Protein AF-C1GXC7-F1 (afdb_monomer_lite)

Secondary structure (DSSP, 8-state):
-------PPPPPSS------TT--TTGGGS-HHHHHHHHHHHHHHHHHHHHHHHHHHHTT-S-HHHHHHHHHHHHHHHHHHHHHHHHHHHHHHHHHHHHHHHHHHHHHHHHHHHHHHHHHHHHHHHHHHHHHHHHHHHHHHHHHHHHHHHHHHHHHHHHHHHHHT-

Radius of gyration: 48.12 Å; chains: 1; bounding box: 116×38×122 Å

Foldseek 3Di:
DDDDPPDDDDDDPPPPDDPPLQDCPPLVVDDPVVNVVSVVSNVVVVVVVVVVVVVCVVVVNDDPVRCVVVVVVVVVVVVVVVVVVVVVVVVVVVVVVVVVVVVVVVVVVVVVVVVVVVVVVVVVVVVVVVVVVVVVVVVVVVVVVVVVVVVVVVVVVVVVVVVVVD

Structure (mmCIF, N/CA/C/O backbone):
data_AF-C1GXC7-F1
#
_entry.id   AF-C1GXC7-F1
#
loop_
_atom_site.group_PDB
_atom_site.id
_atom_site.type_symbol
_atom_site.label_atom_id
_atom_site.label_alt_id
_atom_site.label_comp_id
_atom_site.label_asym_id
_atom_site.label_entity_id
_atom_site.label_seq_id
_atom_site.pdbx_PDB_ins_code
_atom_site.Cartn_x
_atom_site.Cartn_y
_atom_site.Cartn_z
_atom_site.occupancy
_atom_site.B_iso_or_equiv
_atom_site.auth_seq_id
_atom_site.auth_comp_id
_atom_site.auth_asym_id
_atom_site.auth_atom_id
_atom_site.pdbx_PDB_model_num
ATOM 1 N N . MET A 1 1 ? -58.816 24.162 20.102 1.00 42.91 1 MET A N 1
ATOM 2 C CA . MET A 1 1 ? -57.635 23.791 19.293 1.00 42.91 1 MET A CA 1
ATOM 3 C C . MET A 1 1 ? -57.059 22.444 19.773 1.00 42.91 1 MET A C 1
ATOM 5 O O . MET A 1 1 ? -55.890 22.354 20.109 1.00 42.91 1 MET A O 1
ATOM 9 N N . ASP A 1 2 ? -57.916 21.434 19.937 1.00 41.72 2 ASP A N 1
ATOM 10 C CA . ASP A 1 2 ? -57.952 20.145 19.221 1.00 41.72 2 ASP A CA 1
ATOM 11 C C . ASP A 1 2 ? -56.582 19.707 18.639 1.00 41.72 2 ASP A C 1
ATOM 13 O O . ASP A 1 2 ? -56.159 20.194 17.594 1.00 41.72 2 ASP A O 1
ATOM 17 N N . GLU A 1 3 ? -55.730 19.067 19.444 1.00 43.47 3 GLU A N 1
ATOM 18 C CA . GLU A 1 3 ? -55.497 17.609 19.566 1.00 43.47 3 GLU A CA 1
ATOM 19 C C . GLU A 1 3 ? -54.825 16.897 18.365 1.00 43.47 3 GLU A C 1
ATOM 21 O O . GLU A 1 3 ? -55.434 16.538 17.364 1.00 43.47 3 GLU A O 1
ATOM 26 N N . SER A 1 4 ? -53.529 16.608 18.559 1.00 50.84 4 SER A N 1
ATOM 27 C CA . SER A 1 4 ? -52.797 15.414 18.096 1.00 50.84 4 SER A CA 1
ATOM 28 C C . SER A 1 4 ? -52.949 14.962 16.632 1.00 50.84 4 SER A C 1
ATOM 30 O O . SER A 1 4 ? -53.651 14.004 16.314 1.00 50.84 4 SER A O 1
ATOM 32 N N . GLY A 1 5 ? -52.137 15.549 15.751 1.00 45.59 5 GLY A N 1
ATOM 33 C CA . GLY A 1 5 ? -51.888 15.075 14.385 1.00 45.59 5 GLY A CA 1
ATOM 34 C C . GLY A 1 5 ? -50.942 13.868 14.300 1.00 45.59 5 GLY A C 1
ATOM 35 O O . GLY A 1 5 ? -49.898 13.956 13.654 1.00 45.59 5 GLY A O 1
ATOM 36 N N . ILE A 1 6 ? -51.287 12.731 14.920 1.00 53.97 6 ILE A N 1
ATOM 37 C CA . ILE A 1 6 ? -50.585 11.466 14.643 1.00 53.97 6 ILE A CA 1
ATOM 38 C C . ILE A 1 6 ? -51.062 10.951 13.282 1.00 53.97 6 ILE A C 1
ATOM 40 O O . ILE A 1 6 ? -52.101 10.303 13.156 1.00 53.97 6 ILE A O 1
ATOM 44 N N . HIS A 1 7 ? -50.282 11.257 12.249 1.00 51.59 7 HIS A N 1
ATOM 45 C CA . HIS A 1 7 ? -50.480 10.780 10.887 1.00 51.59 7 HIS A CA 1
ATOM 46 C C . HIS A 1 7 ? -50.251 9.259 10.833 1.00 51.59 7 HIS A C 1
ATOM 48 O O . HIS A 1 7 ? -49.127 8.790 10.656 1.00 51.59 7 HIS A O 1
ATOM 54 N N . ARG A 1 8 ? -51.313 8.457 10.988 1.00 47.38 8 ARG A N 1
ATOM 55 C CA . ARG A 1 8 ? -51.268 7.023 10.661 1.00 47.38 8 ARG A CA 1
ATOM 56 C C . ARG A 1 8 ? -51.246 6.861 9.135 1.00 47.38 8 ARG A C 1
ATOM 58 O O . ARG A 1 8 ? -52.168 7.348 8.483 1.00 47.38 8 ARG A O 1
ATOM 65 N N . PRO A 1 9 ? -50.229 6.210 8.542 1.00 58.81 9 PRO A N 1
ATOM 66 C CA . PRO A 1 9 ? -50.274 5.856 7.129 1.00 58.81 9 PRO A CA 1
ATOM 67 C C . PRO A 1 9 ? -51.401 4.834 6.875 1.00 58.81 9 PRO A C 1
ATOM 69 O O . PRO A 1 9 ? -51.707 4.028 7.761 1.00 58.81 9 PRO A O 1
ATOM 72 N N . PRO A 1 10 ? -52.048 4.873 5.696 1.00 52.66 10 PRO A N 1
ATOM 73 C CA . PRO A 1 10 ? -53.144 3.970 5.362 1.00 52.66 10 PRO A CA 1
ATOM 74 C C . PRO A 1 10 ? -52.672 2.504 5.326 1.00 52.66 10 PRO A C 1
ATOM 76 O O . PRO A 1 10 ? -51.528 2.238 4.947 1.00 52.66 10 PRO A O 1
ATOM 79 N N . PRO A 1 11 ? -53.529 1.538 5.707 1.00 49.28 11 PRO A N 1
ATOM 80 C CA . PRO A 1 11 ? -53.185 0.122 5.659 1.00 49.28 11 PRO A CA 1
ATOM 81 C C . PRO A 1 11 ? -52.942 -0.323 4.211 1.00 49.28 11 PRO A C 1
ATOM 83 O O . PRO A 1 11 ? -53.747 -0.051 3.321 1.00 49.28 11 PRO A O 1
ATOM 86 N N . ASN A 1 12 ? -51.821 -1.011 3.981 1.00 47.31 12 ASN A N 1
ATOM 87 C CA . ASN A 1 12 ? -51.493 -1.612 2.691 1.00 47.31 12 ASN A CA 1
ATOM 88 C C . ASN A 1 12 ? -52.512 -2.731 2.370 1.00 47.31 12 ASN A C 1
ATOM 90 O O . ASN A 1 12 ? -52.665 -3.641 3.188 1.00 47.31 12 ASN A O 1
ATOM 94 N N . PRO A 1 13 ? -53.189 -2.698 1.207 1.00 48.59 13 PRO A N 1
ATOM 95 C CA . PRO A 1 13 ? -54.151 -3.723 0.789 1.00 48.59 13 PRO A CA 1
ATOM 96 C C . PRO A 1 13 ? -53.524 -5.095 0.467 1.00 48.59 13 PRO A C 1
ATOM 98 O O . PRO A 1 13 ? -54.255 -6.062 0.262 1.00 48.59 13 PRO A O 1
ATOM 101 N N . ASN A 1 14 ? -52.193 -5.221 0.461 1.00 46.59 14 ASN A N 1
ATOM 102 C CA . ASN A 1 14 ? -51.515 -6.505 0.274 1.00 46.59 14 ASN A CA 1
ATOM 103 C C . ASN A 1 14 ? -51.452 -7.269 1.607 1.00 46.59 14 ASN A C 1
ATOM 105 O O . ASN A 1 14 ? -50.549 -7.073 2.420 1.00 46.59 14 ASN A O 1
ATOM 109 N N . GLY A 1 15 ? -52.460 -8.118 1.822 1.00 35.50 15 GLY A N 1
ATOM 110 C CA . GLY A 1 15 ? -52.776 -8.846 3.052 1.00 35.50 15 GLY A CA 1
ATOM 111 C C . GLY A 1 15 ? -51.763 -9.889 3.538 1.00 35.50 15 GLY A C 1
ATOM 112 O O . GLY A 1 15 ? -52.130 -11.047 3.701 1.00 35.50 15 GLY A O 1
ATOM 113 N N . ASN A 1 16 ? -50.544 -9.474 3.887 1.00 40.31 16 ASN A N 1
ATOM 114 C CA . ASN A 1 16 ? -49.692 -10.221 4.817 1.00 40.31 16 ASN A CA 1
ATOM 115 C C . ASN A 1 16 ? -49.803 -9.598 6.214 1.00 40.31 16 ASN A C 1
ATOM 117 O O . ASN A 1 16 ? -49.064 -8.690 6.598 1.00 40.31 16 ASN A O 1
ATOM 121 N N . GLY A 1 17 ? -50.817 -10.063 6.945 1.00 32.41 17 GLY A N 1
ATOM 122 C CA . GLY A 1 17 ? -51.115 -9.656 8.309 1.00 32.41 17 GLY A CA 1
ATOM 123 C C . GLY A 1 17 ? -50.041 -10.073 9.321 1.00 32.41 17 GLY A C 1
ATOM 124 O O . GLY A 1 17 ? -49.361 -11.079 9.170 1.00 32.41 17 GLY A O 1
ATOM 125 N N . MET A 1 18 ? -49.955 -9.294 10.401 1.00 39.81 18 MET A N 1
ATOM 126 C CA . MET A 1 18 ? -49.362 -9.673 11.692 1.00 39.81 18 MET A CA 1
ATOM 127 C C . MET A 1 18 ? -47.844 -9.908 11.794 1.00 39.81 18 MET A C 1
ATOM 129 O O . MET A 1 18 ? -47.405 -10.613 12.699 1.00 39.81 18 MET A O 1
ATOM 133 N N . TYR A 1 19 ? -47.001 -9.213 11.029 1.00 45.69 19 TYR A N 1
ATOM 134 C CA . TYR A 1 19 ? -45.610 -9.027 11.478 1.00 45.69 19 TYR A CA 1
ATOM 135 C C . TYR A 1 19 ? -45.541 -7.825 12.420 1.00 45.69 19 TYR A C 1
ATOM 137 O O . TYR A 1 19 ? -45.182 -6.720 12.016 1.00 45.69 19 TYR A O 1
ATOM 145 N N . GLY A 1 20 ? -45.950 -8.036 13.675 1.00 46.03 20 GLY A N 1
ATOM 146 C CA . GLY A 1 20 ? -45.735 -7.064 14.744 1.00 46.03 20 GLY A CA 1
ATOM 147 C C . GLY A 1 20 ? -44.261 -6.660 14.789 1.00 46.03 20 GLY A C 1
ATOM 148 O O . GLY A 1 20 ? -43.385 -7.499 14.571 1.00 46.03 20 GLY A O 1
ATOM 149 N N . ALA A 1 21 ? -43.996 -5.387 15.083 1.00 51.38 21 ALA A N 1
ATOM 150 C CA . ALA A 1 21 ? -42.671 -4.760 15.136 1.00 51.38 21 ALA A CA 1
ATOM 151 C C . ALA A 1 21 ? -41.639 -5.454 16.059 1.00 51.38 21 ALA A C 1
ATOM 153 O O . ALA A 1 21 ? -40.501 -5.019 16.135 1.00 51.38 21 ALA A O 1
ATOM 154 N N . LEU A 1 22 ? -42.012 -6.553 16.716 1.00 55.97 22 LEU A N 1
ATOM 155 C CA . LEU A 1 22 ? -41.215 -7.314 17.670 1.00 55.97 22 LEU A CA 1
ATOM 156 C C . LEU A 1 22 ? -40.600 -8.596 17.096 1.00 55.97 22 LEU A C 1
ATOM 158 O O . LEU A 1 22 ? -39.715 -9.173 17.725 1.00 55.97 22 LEU A O 1
ATOM 162 N N . SER A 1 23 ? -41.050 -9.078 15.934 1.00 63.97 23 SER A N 1
ATOM 163 C CA . SER A 1 23 ? -40.554 -10.358 15.426 1.00 63.97 23 SER A CA 1
ATOM 164 C C . SER A 1 23 ? -39.359 -10.157 14.495 1.00 63.97 23 SER A C 1
ATOM 166 O O . SER A 1 23 ? -39.521 -9.836 13.319 1.00 63.97 23 SER A O 1
ATOM 168 N N . LEU A 1 24 ? -38.151 -10.404 15.016 1.00 76.44 24 LEU A N 1
ATOM 169 C CA . LEU A 1 24 ? -36.932 -10.601 14.214 1.00 76.44 24 LEU A CA 1
ATOM 170 C C . LEU A 1 24 ? -36.939 -11.953 13.461 1.00 76.44 24 LEU A C 1
ATOM 172 O O . LEU A 1 24 ? -35.962 -12.319 12.814 1.00 76.44 24 LEU A O 1
ATOM 176 N N . THR A 1 25 ? -38.022 -12.725 13.556 1.00 78.31 25 THR A N 1
ATOM 177 C CA . THR A 1 25 ? -38.192 -14.000 12.848 1.00 78.31 25 THR A CA 1
ATOM 178 C C . THR A 1 25 ? -38.193 -13.807 11.338 1.00 78.31 25 THR A C 1
ATOM 180 O O . THR A 1 25 ? -38.809 -12.864 10.838 1.00 78.31 25 THR A O 1
ATOM 183 N N . GLY A 1 26 ? -37.565 -14.735 10.614 1.00 77.00 26 GLY A N 1
ATOM 184 C CA . GLY A 1 26 ? -37.495 -14.678 9.154 1.00 77.00 26 GLY A CA 1
ATOM 185 C C . GLY A 1 26 ? -36.627 -13.530 8.650 1.00 77.00 26 GLY A C 1
ATOM 186 O O . GLY A 1 26 ? -36.781 -13.123 7.503 1.00 77.00 26 GLY A O 1
ATOM 187 N N . LEU A 1 27 ? -35.726 -12.988 9.492 1.00 82.12 27 LEU A N 1
ATOM 188 C CA . LEU A 1 27 ? -34.883 -11.860 9.102 1.00 82.12 27 LEU A CA 1
ATOM 189 C C . LEU A 1 27 ? -34.187 -12.146 7.772 1.00 82.12 27 LEU A C 1
ATOM 191 O O . LEU A 1 27 ? -34.169 -11.272 6.918 1.00 82.12 27 LEU A O 1
ATOM 195 N N . ASP A 1 28 ? -33.700 -13.375 7.586 1.00 81.81 28 ASP A N 1
ATOM 196 C CA . ASP A 1 28 ? -32.971 -13.846 6.407 1.00 81.81 28 ASP A CA 1
ATOM 197 C C . ASP A 1 28 ? -33.728 -13.697 5.083 1.00 81.81 28 ASP A C 1
ATOM 199 O O . ASP A 1 28 ? -33.081 -13.432 4.068 1.00 81.81 28 ASP A O 1
ATOM 203 N N . GLU A 1 29 ? -35.061 -13.775 5.108 1.00 87.25 29 GLU A N 1
ATOM 204 C CA . GLU A 1 29 ? -35.941 -13.708 3.932 1.00 87.25 29 GLU A CA 1
ATOM 205 C C . GLU A 1 29 ? -36.153 -12.276 3.422 1.00 87.25 29 GLU A C 1
ATOM 207 O O . GLU A 1 29 ? -36.540 -12.071 2.272 1.00 87.25 29 GLU A O 1
ATOM 212 N N . PHE A 1 30 ? -35.879 -11.271 4.257 1.00 83.75 30 PHE A N 1
ATOM 213 C CA . PHE A 1 30 ? -36.064 -9.869 3.899 1.00 83.75 30 PHE A CA 1
ATOM 214 C C . PHE A 1 30 ? -34.897 -9.317 3.071 1.00 83.75 30 PHE A C 1
ATOM 216 O O . PHE A 1 30 ? -33.733 -9.715 3.218 1.00 83.75 30 PHE A O 1
ATOM 223 N N . SER A 1 31 ? -35.192 -8.316 2.239 1.00 88.94 31 SER A N 1
ATOM 224 C CA . SER A 1 31 ? -34.157 -7.532 1.560 1.00 88.94 31 SER A CA 1
ATOM 225 C C . SER A 1 31 ? -33.249 -6.813 2.577 1.00 88.94 31 SER A C 1
ATOM 227 O O . SER A 1 31 ? -33.678 -6.530 3.699 1.00 88.94 31 SER A O 1
ATOM 229 N N . PRO A 1 32 ? -31.997 -6.454 2.224 1.00 90.31 32 PRO A N 1
ATOM 230 C CA . PRO A 1 32 ? -31.111 -5.710 3.127 1.00 90.31 32 PRO A CA 1
ATOM 231 C C . PRO A 1 32 ? -31.737 -4.425 3.693 1.00 90.31 32 PRO A C 1
ATOM 233 O O . PRO A 1 32 ? -31.520 -4.091 4.857 1.00 90.31 32 PRO A O 1
ATOM 236 N N . GLN A 1 33 ? -32.551 -3.729 2.893 1.00 88.06 33 GLN A N 1
ATOM 237 C CA . GLN A 1 33 ? -33.246 -2.514 3.314 1.00 88.06 33 GLN A CA 1
ATOM 238 C C . GLN A 1 33 ? -34.336 -2.807 4.354 1.00 88.06 33 GLN A C 1
ATOM 240 O O . GLN A 1 33 ? -34.403 -2.132 5.380 1.00 88.06 33 GLN A O 1
ATOM 245 N N . GLU A 1 34 ? -35.160 -3.830 4.131 1.00 87.12 34 GLU A N 1
ATOM 246 C CA . GLU A 1 34 ? -36.187 -4.256 5.091 1.00 87.12 34 GLU A CA 1
ATOM 247 C C . GLU A 1 34 ? -35.571 -4.800 6.386 1.00 87.12 34 GLU A C 1
ATOM 249 O O . GLU A 1 34 ? -36.059 -4.490 7.473 1.00 87.12 34 GLU A O 1
ATOM 254 N N . LYS A 1 35 ? -34.463 -5.552 6.289 1.00 89.81 35 LYS A N 1
ATOM 255 C CA . LYS A 1 35 ? -33.671 -5.999 7.446 1.00 89.81 35 LYS A CA 1
ATOM 256 C C . LYS A 1 35 ? -33.248 -4.804 8.296 1.00 89.81 35 LYS A C 1
ATOM 258 O O . LYS A 1 35 ? -33.508 -4.786 9.497 1.00 89.81 35 LYS A O 1
ATOM 263 N N . ALA A 1 36 ? -32.655 -3.786 7.669 1.00 88.31 36 ALA A N 1
ATOM 264 C CA . ALA A 1 36 ? -32.213 -2.580 8.361 1.00 88.31 36 ALA A CA 1
ATOM 265 C C . ALA A 1 36 ? -33.379 -1.838 9.034 1.00 88.31 36 ALA A C 1
ATOM 267 O O . ALA A 1 36 ? -33.264 -1.443 10.192 1.00 88.31 36 ALA A O 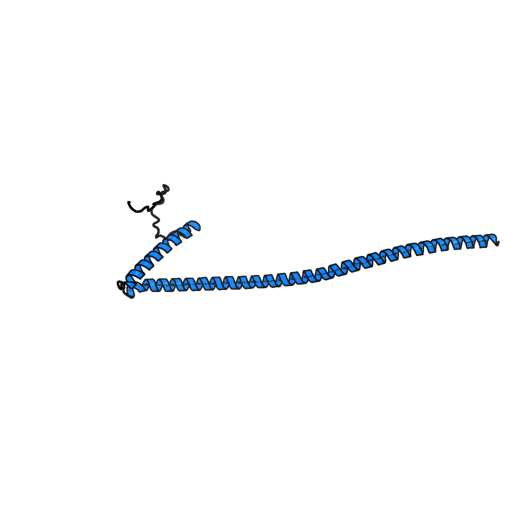1
ATOM 268 N N . GLN A 1 37 ? -34.517 -1.695 8.348 1.00 87.31 37 GLN A N 1
ATOM 269 C CA . GLN A 1 37 ? -35.702 -1.033 8.904 1.00 87.31 37 GLN A CA 1
ATOM 270 C C . GLN A 1 37 ? -36.287 -1.784 10.106 1.00 87.31 37 GLN A C 1
ATOM 272 O O . GLN A 1 37 ? -36.599 -1.163 11.121 1.00 87.31 37 GLN A O 1
ATOM 277 N N . ARG A 1 38 ? -36.410 -3.114 10.022 1.00 88.81 38 ARG A N 1
ATOM 278 C CA . ARG A 1 38 ? -36.920 -3.943 11.125 1.00 88.81 38 ARG A CA 1
ATOM 279 C C . ARG A 1 38 ? -35.990 -3.911 12.333 1.00 88.81 38 ARG A C 1
ATOM 281 O O . ARG A 1 38 ? -36.457 -3.718 13.450 1.00 88.81 38 ARG A O 1
ATOM 288 N N . VAL A 1 39 ? -34.681 -4.045 12.110 1.00 89.12 39 VAL A N 1
ATOM 289 C CA . VAL A 1 39 ? -33.676 -3.934 13.177 1.00 89.12 39 VAL A CA 1
ATOM 290 C C . VAL A 1 39 ? -33.724 -2.550 13.826 1.00 89.12 39 VAL A C 1
ATOM 292 O O . VAL A 1 39 ? -33.697 -2.463 15.049 1.00 89.12 39 VAL A O 1
ATOM 295 N N . ALA A 1 40 ? -33.859 -1.476 13.040 1.00 89.06 40 ALA A N 1
ATOM 296 C CA . ALA A 1 40 ? -33.979 -0.118 13.569 1.00 89.06 40 ALA A CA 1
ATOM 297 C C . ALA A 1 40 ? -35.245 0.074 14.422 1.00 89.06 40 ALA A C 1
ATOM 299 O O . ALA A 1 40 ? -35.177 0.694 15.481 1.00 89.06 40 ALA A O 1
ATOM 300 N N . ALA A 1 41 ? -36.386 -0.482 14.000 1.00 87.62 41 ALA A N 1
ATOM 301 C CA . ALA A 1 41 ? -37.622 -0.436 14.780 1.00 87.62 41 ALA A CA 1
ATOM 302 C C . ALA A 1 41 ? -37.467 -1.151 16.135 1.00 87.62 41 ALA A C 1
ATOM 304 O O . ALA A 1 41 ? -37.732 -0.553 17.174 1.00 87.62 41 ALA A O 1
ATOM 305 N N . VAL A 1 42 ? -36.940 -2.381 16.132 1.00 89.38 42 VAL A N 1
ATOM 306 C CA . VAL A 1 42 ? -36.683 -3.149 17.363 1.00 89.38 42 VAL A CA 1
ATOM 307 C C . VAL A 1 42 ? -35.671 -2.440 18.265 1.00 89.38 42 VAL A C 1
ATOM 309 O O . VAL A 1 42 ? -35.852 -2.392 19.479 1.00 89.38 42 VAL A O 1
ATOM 312 N N . ALA A 1 43 ? -34.620 -1.849 17.693 1.00 89.19 43 ALA A N 1
ATOM 313 C CA . ALA A 1 43 ? -33.642 -1.078 18.453 1.00 89.19 43 ALA A CA 1
ATOM 314 C C . ALA A 1 43 ? -34.287 0.132 19.147 1.00 89.19 43 ALA A C 1
ATOM 316 O O . ALA A 1 43 ? -34.033 0.351 20.330 1.00 89.19 43 ALA A O 1
ATOM 317 N N . ASN A 1 44 ? -35.164 0.866 18.455 1.00 90.00 44 ASN A N 1
ATOM 318 C CA . ASN A 1 44 ? -35.905 1.982 19.045 1.00 90.00 44 ASN A CA 1
ATOM 319 C C . ASN A 1 44 ? -36.808 1.525 20.203 1.00 90.00 44 ASN A C 1
ATOM 321 O O . ASN A 1 44 ? -36.818 2.172 21.252 1.00 90.00 44 ASN A O 1
ATOM 325 N N . ASP A 1 45 ? -37.512 0.399 20.049 1.00 89.69 45 ASP A N 1
ATOM 326 C CA . ASP A 1 45 ? -38.355 -0.177 21.106 1.00 89.69 45 ASP A CA 1
ATOM 327 C C . ASP A 1 45 ? -37.524 -0.604 22.329 1.00 89.69 45 ASP A C 1
ATOM 329 O O . ASP A 1 45 ? -37.902 -0.336 23.476 1.00 89.69 45 ASP A O 1
ATOM 333 N N . ILE A 1 46 ? -36.352 -1.211 22.104 1.00 89.00 46 ILE A N 1
ATOM 334 C CA . ILE A 1 46 ? -35.393 -1.549 23.165 1.00 89.00 46 ILE A CA 1
ATOM 335 C C . ILE A 1 46 ? -34.904 -0.275 23.864 1.00 89.00 46 ILE A C 1
ATOM 337 O O . ILE A 1 46 ? -34.908 -0.219 25.093 1.00 89.00 46 ILE A O 1
ATOM 341 N N . THR A 1 47 ? -34.526 0.770 23.121 1.00 89.12 47 THR A N 1
ATOM 342 C CA . THR A 1 47 ? -34.087 2.051 23.695 1.00 89.12 47 THR A CA 1
ATOM 343 C C . THR A 1 47 ? -35.178 2.687 24.554 1.00 89.12 47 THR A C 1
ATOM 345 O O . THR A 1 47 ? -34.908 3.075 25.691 1.00 89.12 47 THR A O 1
ATOM 348 N N . ALA A 1 48 ? -36.417 2.749 24.062 1.00 90.62 48 ALA A N 1
ATOM 349 C CA . ALA A 1 48 ? -37.547 3.269 24.826 1.00 90.62 48 ALA A CA 1
ATOM 350 C C . ALA A 1 48 ? -37.790 2.456 26.110 1.00 90.62 48 ALA A C 1
ATOM 352 O O . ALA A 1 48 ? -38.003 3.033 27.179 1.00 90.62 48 ALA A O 1
ATOM 353 N N . SER A 1 49 ? -37.685 1.127 26.022 1.00 91.06 49 SER A N 1
ATOM 354 C CA . SER A 1 49 ? -37.826 0.219 27.166 1.00 91.06 49 SER A CA 1
ATOM 355 C C . SER A 1 49 ? -36.722 0.428 28.207 1.00 91.06 49 SER A C 1
ATOM 357 O O . SER A 1 49 ? -37.013 0.518 29.397 1.00 91.06 49 SER A O 1
ATOM 359 N N . ILE A 1 50 ? -35.463 0.579 27.779 1.00 89.19 50 ILE A N 1
ATOM 360 C CA . ILE A 1 50 ? -34.329 0.870 28.670 1.00 89.19 50 ILE A CA 1
ATOM 361 C C . ILE A 1 50 ? -34.527 2.219 29.371 1.00 89.19 50 ILE A C 1
ATOM 363 O O . ILE A 1 50 ? -34.347 2.300 30.584 1.00 89.19 50 ILE A O 1
ATOM 367 N N . ILE A 1 51 ? -34.953 3.261 28.646 1.00 90.44 51 ILE A N 1
ATOM 368 C CA . ILE A 1 51 ? -35.251 4.580 29.232 1.00 90.44 51 ILE A CA 1
ATOM 369 C C . ILE A 1 51 ? -36.360 4.468 30.284 1.00 90.44 51 ILE A C 1
ATOM 371 O O . ILE A 1 51 ? -36.274 5.080 31.350 1.00 90.44 51 ILE A O 1
ATOM 375 N N . TYR A 1 52 ? -37.407 3.692 30.000 1.00 92.88 52 TYR A N 1
ATOM 376 C CA . TYR A 1 52 ? -38.496 3.471 30.944 1.00 92.88 52 TYR A CA 1
ATOM 377 C C . TYR A 1 52 ? -38.008 2.769 32.216 1.00 92.88 52 TYR A C 1
ATOM 379 O O . TYR A 1 52 ? -38.324 3.209 33.321 1.00 92.88 52 TYR A O 1
ATOM 387 N N . VAL A 1 53 ? -37.190 1.724 32.075 1.00 91.06 53 VAL A N 1
ATOM 388 C CA . VAL A 1 53 ? -36.623 1.015 33.225 1.00 91.06 53 VAL A CA 1
ATOM 389 C C . VAL A 1 53 ? -35.677 1.909 34.030 1.00 91.06 53 VAL A C 1
ATOM 391 O O . VAL A 1 53 ? -35.767 1.920 35.255 1.00 91.06 53 VAL A O 1
ATOM 394 N N . ALA A 1 54 ? -34.834 2.710 33.373 1.00 90.69 54 ALA A N 1
ATOM 395 C CA . ALA A 1 54 ? -33.940 3.652 34.045 1.00 90.69 54 ALA A CA 1
ATOM 396 C C . ALA A 1 54 ? -34.713 4.640 34.936 1.00 90.69 54 ALA A C 1
ATOM 398 O O . ALA A 1 54 ? -34.364 4.816 36.100 1.00 90.69 54 ALA A O 1
ATOM 399 N N . LYS A 1 55 ? -35.831 5.190 34.443 1.00 93.69 55 LYS A N 1
ATOM 400 C CA . LYS A 1 55 ? -36.709 6.073 35.234 1.00 93.69 55 LYS A CA 1
ATOM 401 C C . LYS A 1 55 ? -37.288 5.382 36.472 1.00 93.69 55 LYS A C 1
ATOM 403 O O . LYS A 1 55 ? -37.372 5.990 37.535 1.00 93.69 55 LYS A O 1
ATOM 408 N N . HIS A 1 56 ? -37.688 4.115 36.353 1.00 93.56 56 HIS A N 1
ATOM 409 C CA . HIS A 1 56 ? -38.185 3.336 37.496 1.00 93.56 56 HIS A CA 1
ATOM 410 C C . HIS A 1 56 ? -37.078 2.971 38.488 1.00 93.56 56 HIS A C 1
ATOM 412 O O . HIS A 1 56 ? -37.331 2.933 39.690 1.00 93.56 56 HIS A O 1
ATOM 418 N N . ALA A 1 57 ? -35.858 2.743 38.004 1.00 92.50 57 ALA A N 1
ATOM 419 C CA . ALA A 1 57 ? -34.690 2.507 38.844 1.00 92.50 57 ALA A CA 1
ATOM 420 C C . ALA A 1 57 ? -34.316 3.759 39.654 1.00 92.50 57 ALA A C 1
ATOM 422 O O . ALA A 1 57 ? -34.132 3.665 40.865 1.00 92.50 57 ALA A O 1
ATOM 423 N N . GLU A 1 58 ? -34.273 4.932 39.011 1.00 92.00 58 GLU A N 1
ATOM 424 C CA . GLU A 1 58 ? -34.009 6.228 39.660 1.00 92.00 58 GLU A CA 1
ATOM 425 C C . GLU A 1 58 ? -35.061 6.575 40.721 1.00 92.00 58 GLU A C 1
ATOM 427 O O . GLU A 1 58 ? -34.726 7.108 41.776 1.00 92.00 58 GLU A O 1
ATOM 432 N N . ALA A 1 59 ? -36.327 6.222 40.476 1.00 94.88 59 ALA A N 1
ATOM 433 C CA . ALA A 1 59 ? -37.413 6.382 41.441 1.00 94.88 59 ALA A CA 1
ATOM 434 C C . ALA A 1 59 ? -37.355 5.385 42.620 1.00 94.88 59 ALA A C 1
ATOM 436 O O . ALA A 1 59 ? -38.186 5.467 43.522 1.00 94.88 59 ALA A O 1
ATOM 437 N N . GLY A 1 60 ? -36.413 4.434 42.620 1.00 93.19 60 GLY A N 1
ATOM 438 C CA . GLY A 1 60 ? -36.299 3.399 43.651 1.00 93.19 60 GLY A CA 1
ATOM 439 C C . GLY A 1 60 ? -37.364 2.299 43.560 1.00 93.19 60 GLY A C 1
ATOM 440 O O . GLY A 1 60 ? -37.533 1.536 44.508 1.00 93.19 60 GLY A O 1
ATOM 441 N N . ASN A 1 61 ? -38.074 2.189 42.431 1.00 94.44 61 ASN A N 1
ATOM 442 C CA . ASN A 1 61 ? -39.148 1.207 42.235 1.00 94.44 61 ASN A CA 1
ATOM 443 C C . ASN A 1 61 ? -38.634 -0.186 41.841 1.00 94.44 61 ASN A C 1
ATOM 445 O O . ASN A 1 61 ? -39.427 -1.124 41.754 1.00 94.44 61 ASN A O 1
ATOM 449 N N . LEU A 1 62 ? -37.336 -0.323 41.556 1.00 92.50 62 LEU A N 1
ATOM 450 C CA . LEU A 1 62 ? -36.726 -1.568 41.098 1.00 92.50 62 LEU A CA 1
ATOM 451 C C . LEU A 1 62 ? -35.623 -2.025 42.041 1.00 92.50 62 LEU A C 1
ATOM 453 O O . LEU A 1 62 ? -34.779 -1.242 42.474 1.00 92.50 62 LEU A O 1
ATOM 457 N N . THR A 1 63 ? -35.609 -3.323 4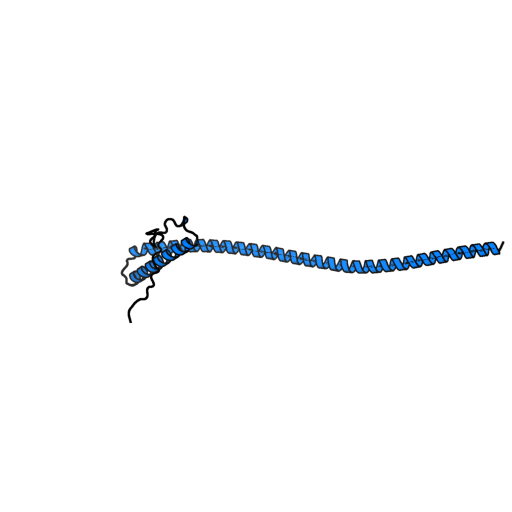2.327 1.00 93.19 63 THR A N 1
ATOM 458 C CA . THR A 1 63 ? -34.536 -3.957 43.091 1.00 93.19 63 THR A CA 1
ATOM 459 C C . THR A 1 63 ? -33.333 -4.259 42.198 1.00 93.19 63 THR A C 1
ATOM 461 O O . THR A 1 63 ? -33.450 -4.384 40.978 1.00 93.19 63 THR A O 1
ATOM 464 N N . SER A 1 64 ? -32.162 -4.449 42.809 1.00 90.00 64 SER A N 1
ATOM 465 C CA . SER A 1 64 ? -30.945 -4.856 42.088 1.00 90.00 64 SER A CA 1
ATOM 466 C C . SER A 1 64 ? -31.142 -6.156 41.284 1.00 90.00 64 SER A C 1
ATOM 468 O O . SER A 1 64 ? -30.694 -6.261 40.143 1.00 90.00 64 SER A O 1
ATOM 470 N N . GLU A 1 65 ? -31.906 -7.118 41.819 1.00 92.38 65 GLU A N 1
ATOM 471 C CA . GLU A 1 65 ? -32.237 -8.364 41.109 1.00 92.38 65 GLU A CA 1
ATOM 472 C C . GLU A 1 65 ? -33.078 -8.117 39.846 1.00 92.38 65 GLU A C 1
ATOM 474 O O . GLU A 1 65 ? -32.878 -8.786 38.833 1.00 92.38 65 GLU A O 1
ATOM 479 N N . GLN A 1 66 ? -33.974 -7.122 39.862 1.00 90.88 66 GLN A N 1
ATOM 480 C CA . GLN A 1 66 ? -34.751 -6.732 38.679 1.00 90.88 66 GLN A CA 1
ATOM 481 C C . GLN A 1 66 ? -33.900 -5.999 37.630 1.00 90.88 66 GLN A C 1
ATOM 483 O O . GLN A 1 66 ? -34.209 -6.073 36.442 1.00 90.88 66 GLN A O 1
ATOM 488 N N . LEU A 1 67 ? -32.819 -5.327 38.041 1.00 91.38 67 LEU A N 1
ATOM 489 C CA . LEU A 1 67 ? -31.886 -4.638 37.139 1.00 91.38 67 LEU A CA 1
ATOM 490 C C . LEU A 1 67 ? -30.811 -5.561 36.550 1.00 91.38 67 LEU A C 1
ATOM 492 O O . LEU A 1 67 ? -30.219 -5.239 35.517 1.00 91.38 67 LEU A O 1
ATOM 496 N N . LYS A 1 68 ? -30.581 -6.735 37.149 1.00 92.12 68 LYS A N 1
ATOM 497 C CA . LYS A 1 68 ? -29.569 -7.708 36.711 1.00 92.12 68 LYS A CA 1
ATOM 498 C C . LYS A 1 68 ? -29.633 -8.064 35.214 1.00 92.12 68 LYS A C 1
ATOM 500 O O . LYS A 1 68 ? -28.576 -8.071 34.582 1.00 92.12 68 LYS A O 1
ATOM 505 N N . PRO A 1 69 ? -30.805 -8.307 34.589 1.00 90.50 69 PRO A N 1
ATOM 506 C CA . PRO A 1 69 ? -30.870 -8.582 33.151 1.00 90.50 69 PRO A CA 1
ATOM 507 C C . PRO A 1 69 ? -30.377 -7.418 32.280 1.00 90.50 69 PRO A C 1
ATOM 509 O O . PRO A 1 69 ? -29.777 -7.655 31.235 1.00 90.50 69 PRO A O 1
ATOM 512 N N . ILE A 1 70 ? -30.586 -6.171 32.714 1.00 89.44 70 ILE A N 1
ATOM 513 C CA . ILE A 1 70 ? -30.121 -4.980 31.989 1.00 89.44 70 ILE A CA 1
ATOM 514 C C . ILE A 1 70 ? -28.609 -4.844 32.100 1.00 89.44 70 ILE A C 1
ATOM 516 O O . ILE A 1 70 ? -27.954 -4.581 31.096 1.00 89.44 70 ILE A O 1
ATOM 520 N N . HIS A 1 71 ? -28.040 -5.084 33.282 1.00 88.00 71 HIS A N 1
ATOM 521 C CA . HIS A 1 71 ? -26.586 -5.115 33.440 1.00 88.00 71 HIS A CA 1
ATOM 522 C C . HIS A 1 71 ? -25.946 -6.189 32.551 1.00 88.00 71 HIS A C 1
ATOM 524 O O . HIS A 1 71 ? -25.015 -5.886 31.808 1.00 88.00 71 HIS A O 1
ATOM 530 N N . ASN A 1 72 ? -26.520 -7.395 32.513 1.00 91.56 72 ASN A N 1
ATOM 531 C CA . ASN A 1 72 ? -26.056 -8.460 31.620 1.00 91.56 72 ASN A CA 1
ATOM 532 C C . ASN A 1 72 ? -26.149 -8.066 30.134 1.00 91.56 72 ASN A C 1
ATOM 534 O O . ASN A 1 72 ? -25.249 -8.382 29.354 1.00 91.56 72 ASN A O 1
ATOM 538 N N . LEU A 1 73 ? -27.225 -7.378 29.728 1.00 88.94 73 LEU A N 1
ATOM 539 C CA . LEU A 1 73 ? -27.377 -6.868 28.363 1.00 88.94 73 LEU A CA 1
ATOM 540 C C . LEU A 1 73 ? -26.288 -5.839 28.029 1.00 88.94 73 LEU A C 1
ATOM 542 O O . LEU A 1 73 ? -25.673 -5.931 26.969 1.00 88.94 73 LEU A O 1
ATOM 546 N N . ILE A 1 74 ? -26.022 -4.892 28.932 1.00 88.50 74 ILE A N 1
ATOM 547 C CA . ILE A 1 74 ? -24.969 -3.880 28.769 1.00 88.50 74 ILE A CA 1
ATOM 548 C C . ILE A 1 74 ? -23.600 -4.550 28.618 1.00 88.50 74 ILE A C 1
ATOM 550 O O . ILE A 1 74 ? -22.845 -4.206 27.708 1.00 88.50 74 ILE A O 1
ATOM 554 N N . ASP A 1 75 ? -23.289 -5.538 29.456 1.00 90.56 75 ASP A N 1
ATOM 555 C CA . ASP A 1 75 ? -22.024 -6.270 29.381 1.00 90.56 75 ASP A CA 1
ATOM 556 C C . ASP A 1 75 ? -21.864 -6.997 28.044 1.00 90.56 75 ASP A C 1
ATOM 558 O O . ASP A 1 75 ? -20.802 -6.925 27.419 1.00 90.56 75 ASP A O 1
ATOM 562 N N . MET A 1 76 ? -22.930 -7.634 27.560 1.00 91.00 76 MET A N 1
ATOM 563 C CA . MET A 1 76 ? -22.936 -8.330 26.276 1.00 91.00 76 MET A CA 1
ATOM 564 C C . MET A 1 76 ? -22.737 -7.365 25.101 1.00 91.00 76 MET A C 1
ATOM 566 O O . MET A 1 76 ? -21.890 -7.609 24.240 1.00 91.00 76 MET A O 1
ATOM 570 N N . VAL A 1 77 ? -23.453 -6.235 25.094 1.00 89.81 77 VAL A N 1
ATOM 571 C CA . VAL A 1 77 ? -23.289 -5.178 24.083 1.00 89.81 77 VAL A CA 1
ATOM 572 C C . VAL A 1 77 ? -21.861 -4.631 24.102 1.00 89.81 77 VAL A C 1
ATOM 574 O O . VAL A 1 77 ? -21.253 -4.459 23.047 1.00 89.81 77 VAL A O 1
ATOM 577 N N . ASN A 1 78 ? -21.281 -4.429 25.285 1.00 91.25 78 ASN A N 1
ATOM 578 C CA . ASN A 1 78 ? -19.906 -3.962 25.428 1.00 91.25 78 ASN A CA 1
ATOM 579 C C . ASN A 1 78 ? -18.877 -4.979 24.909 1.00 91.25 78 ASN A C 1
ATOM 581 O O . ASN A 1 78 ? -17.869 -4.580 24.324 1.00 91.25 78 ASN A O 1
ATOM 585 N N . VAL A 1 79 ? -19.098 -6.284 25.105 1.00 92.19 79 VAL A N 1
ATOM 586 C CA . VAL A 1 79 ? -18.241 -7.336 24.528 1.00 92.19 79 VAL A CA 1
ATOM 587 C C . VAL A 1 79 ? -18.283 -7.277 23.003 1.00 92.19 79 VAL A C 1
ATOM 589 O O . VAL A 1 79 ? -17.227 -7.144 22.383 1.00 92.19 79 VAL A O 1
ATOM 592 N N . VAL A 1 80 ? -19.482 -7.281 22.411 1.00 91.06 80 VAL A N 1
ATOM 593 C CA . VAL A 1 80 ? -19.663 -7.220 20.950 1.00 91.06 80 VAL A CA 1
ATOM 594 C C . VAL A 1 80 ? -19.065 -5.934 20.373 1.00 91.06 80 VAL A C 1
ATOM 596 O O . VAL A 1 80 ? -18.350 -5.979 19.373 1.00 91.06 80 VAL A O 1
ATOM 599 N N . GLY A 1 81 ? -19.286 -4.792 21.028 1.00 90.38 81 GLY A N 1
ATOM 600 C CA . GLY A 1 81 ? -18.720 -3.506 20.619 1.00 90.38 81 GLY A CA 1
ATOM 601 C C . GLY A 1 81 ? -17.190 -3.507 20.627 1.00 90.38 81 GLY A C 1
ATOM 602 O O . GLY A 1 81 ? -16.564 -3.064 19.665 1.00 90.38 81 GLY A O 1
ATOM 603 N N . ARG A 1 82 ? -16.563 -4.077 21.666 1.00 93.62 82 ARG A N 1
ATOM 604 C CA . ARG A 1 82 ? -15.098 -4.220 21.725 1.00 93.62 82 ARG A CA 1
ATOM 605 C C . ARG A 1 82 ? -14.562 -5.157 20.648 1.00 93.62 82 ARG A C 1
ATOM 607 O O . ARG A 1 82 ? -13.517 -4.870 20.073 1.00 93.62 82 ARG A O 1
ATOM 614 N N . GLU A 1 83 ? -15.235 -6.270 20.376 1.00 92.75 83 GLU A N 1
ATOM 615 C CA . GLU A 1 83 ? -14.825 -7.200 19.317 1.00 92.75 83 GLU A CA 1
ATOM 616 C C . GLU A 1 83 ? -14.929 -6.572 17.927 1.00 92.75 83 GLU A C 1
ATOM 618 O O . GLU A 1 83 ? -14.003 -6.710 17.122 1.00 92.75 83 GLU A O 1
ATOM 623 N N . HIS A 1 84 ? -16.014 -5.840 17.669 1.00 92.69 84 HIS A N 1
ATOM 624 C CA . HIS A 1 84 ? -16.206 -5.099 16.430 1.00 92.69 84 HIS A CA 1
ATOM 625 C C . HIS A 1 84 ? -15.129 -4.025 16.247 1.00 92.69 84 HIS A C 1
ATOM 627 O O . HIS A 1 84 ? -14.474 -4.000 15.206 1.00 92.69 84 HIS A O 1
ATOM 633 N N . ASN A 1 85 ? -14.863 -3.215 17.278 1.00 93.44 85 ASN A N 1
ATOM 634 C CA . ASN A 1 85 ? -13.805 -2.202 17.239 1.00 93.44 85 ASN A CA 1
ATOM 635 C C . ASN A 1 85 ? -12.429 -2.830 17.003 1.00 93.44 85 ASN A C 1
ATOM 637 O O . ASN A 1 85 ? -11.717 -2.403 16.103 1.00 93.44 85 ASN A O 1
ATOM 641 N N . ARG A 1 86 ? -12.090 -3.918 17.707 1.00 94.88 86 ARG A N 1
ATOM 642 C CA . ARG A 1 86 ? -10.835 -4.654 17.469 1.00 94.88 86 ARG A CA 1
ATOM 643 C C . ARG A 1 86 ? -10.720 -5.190 16.047 1.00 94.88 86 ARG A C 1
ATOM 645 O O . ARG A 1 86 ? -9.610 -5.410 15.569 1.00 94.88 86 ARG A O 1
ATOM 652 N N . ARG A 1 87 ? -11.836 -5.542 15.402 1.00 95.56 87 ARG A N 1
ATOM 653 C CA . ARG A 1 87 ? -11.835 -5.984 14.002 1.00 95.56 87 ARG A CA 1
ATOM 654 C C . ARG A 1 87 ? -11.580 -4.803 13.071 1.00 95.56 87 ARG A C 1
ATOM 656 O O . ARG A 1 87 ? -10.696 -4.912 12.231 1.00 95.56 87 ARG A O 1
ATOM 663 N N . LEU A 1 88 ? -12.281 -3.688 13.275 1.00 94.88 88 LEU A N 1
ATOM 664 C CA . LEU A 1 88 ? -12.074 -2.458 12.508 1.00 94.88 88 LEU A CA 1
ATOM 665 C C . LEU A 1 88 ? -10.641 -1.929 12.644 1.00 94.88 88 LEU A C 1
ATOM 667 O O . LEU A 1 88 ? -10.036 -1.573 11.644 1.00 94.88 88 LEU A O 1
ATOM 671 N N . GLU A 1 89 ? -10.061 -1.948 13.844 1.00 95.88 89 GLU A N 1
ATOM 672 C CA . GLU A 1 89 ? -8.660 -1.564 14.076 1.00 95.88 89 GLU A CA 1
ATOM 673 C C . GLU A 1 89 ? -7.681 -2.437 13.275 1.00 95.88 89 GLU A C 1
ATOM 675 O O . GLU A 1 89 ? -6.713 -1.930 12.713 1.00 95.88 89 GLU A O 1
ATOM 680 N N . ARG A 1 90 ? -7.944 -3.748 13.176 1.00 96.06 90 ARG A N 1
ATOM 681 C CA . ARG A 1 90 ? -7.139 -4.672 12.360 1.00 96.06 90 ARG A CA 1
ATOM 682 C C . ARG A 1 90 ? -7.293 -4.408 10.866 1.00 96.06 90 ARG A C 1
ATOM 684 O O . ARG A 1 90 ? -6.298 -4.424 10.150 1.00 96.06 90 ARG A O 1
ATOM 691 N N . GLU A 1 91 ? -8.520 -4.183 10.402 1.00 96.38 91 GLU A N 1
ATOM 692 C CA . GLU A 1 91 ? -8.797 -3.837 9.003 1.00 96.38 91 GLU A CA 1
ATOM 693 C C . GLU A 1 91 ? -8.121 -2.512 8.620 1.00 96.38 91 GLU A C 1
ATOM 695 O O . GLU A 1 91 ? -7.499 -2.428 7.564 1.00 96.38 91 GLU A O 1
ATOM 700 N N . LEU A 1 92 ? -8.167 -1.513 9.505 1.00 96.12 92 LEU A N 1
ATOM 701 C CA . LEU A 1 92 ? -7.534 -0.212 9.306 1.00 96.12 92 LEU A CA 1
ATOM 702 C C . LEU A 1 92 ? -6.003 -0.324 9.291 1.00 96.12 92 LEU A C 1
ATOM 704 O O . LEU A 1 92 ? -5.367 0.202 8.384 1.00 96.12 92 LEU A O 1
ATOM 708 N N . ALA A 1 93 ? -5.409 -1.091 10.211 1.00 96.50 93 ALA A N 1
ATOM 709 C CA . ALA A 1 93 ? -3.966 -1.343 10.217 1.00 96.50 93 ALA A CA 1
ATOM 710 C C . ALA A 1 93 ? -3.482 -2.072 8.948 1.00 96.50 93 ALA A C 1
ATOM 712 O O . ALA A 1 93 ? -2.401 -1.785 8.431 1.00 96.50 93 ALA A O 1
ATOM 713 N N . GLU A 1 94 ? -4.278 -3.006 8.423 1.00 96.88 94 GLU A N 1
ATOM 714 C CA . GLU A 1 94 ? -3.971 -3.686 7.162 1.00 96.88 94 GLU A CA 1
ATOM 715 C C . GLU A 1 94 ? -4.080 -2.733 5.963 1.00 96.88 94 GLU A C 1
ATOM 717 O O . GLU A 1 94 ? -3.221 -2.756 5.080 1.00 96.88 94 GLU A O 1
ATOM 722 N N . GLN A 1 95 ? -5.083 -1.852 5.941 1.00 96.25 95 GLN A N 1
ATOM 723 C CA . GLN A 1 95 ? -5.195 -0.815 4.913 1.00 96.25 95 GLN A CA 1
ATOM 724 C C . GLN A 1 95 ? -4.019 0.166 4.963 1.00 96.25 95 GLN A C 1
ATOM 726 O O . GLN A 1 95 ? -3.440 0.464 3.919 1.00 96.25 95 GLN A O 1
ATOM 731 N N . ASP A 1 96 ? -3.607 0.606 6.151 1.00 96.38 96 ASP A N 1
ATOM 732 C CA . ASP A 1 96 ? -2.439 1.474 6.323 1.00 96.38 96 ASP A CA 1
ATOM 733 C C . ASP A 1 96 ? -1.161 0.803 5.801 1.00 96.38 96 ASP A C 1
ATOM 735 O O . ASP A 1 96 ? -0.371 1.429 5.086 1.00 96.38 96 ASP A O 1
ATOM 739 N N . ARG A 1 97 ? -0.985 -0.499 6.069 1.00 97.38 97 ARG A N 1
ATOM 740 C CA . ARG A 1 97 ? 0.126 -1.289 5.519 1.00 97.38 97 ARG A CA 1
ATOM 741 C C . ARG A 1 97 ? 0.103 -1.310 3.990 1.00 97.38 97 ARG A C 1
ATOM 743 O O . ARG A 1 97 ? 1.137 -1.094 3.359 1.00 97.38 97 ARG A O 1
ATOM 750 N N . GLN A 1 98 ? -1.063 -1.533 3.387 1.00 97.06 98 GLN A N 1
ATOM 751 C CA . GLN A 1 98 ? -1.218 -1.539 1.929 1.00 97.06 98 GLN A CA 1
ATOM 752 C C . GLN A 1 98 ? -0.937 -0.163 1.314 1.00 97.06 98 GLN A C 1
ATOM 754 O O . GLN A 1 98 ? -0.265 -0.074 0.284 1.00 97.06 98 GLN A O 1
ATOM 759 N N . VAL A 1 99 ? -1.401 0.916 1.948 1.00 96.25 99 VAL A N 1
ATOM 760 C CA . VAL A 1 99 ? -1.116 2.292 1.519 1.00 96.25 99 VAL A CA 1
ATOM 761 C C . VAL A 1 99 ? 0.385 2.565 1.543 1.00 96.25 99 VAL A C 1
ATOM 763 O O . VAL A 1 99 ? 0.922 3.112 0.578 1.00 96.25 99 VAL A O 1
ATOM 766 N N . GLU A 1 100 ? 1.079 2.145 2.596 1.00 97.31 100 GLU A N 1
ATOM 767 C CA . GLU A 1 100 ? 2.522 2.342 2.723 1.00 97.31 100 GLU A CA 1
ATOM 768 C C . GLU A 1 100 ? 3.319 1.534 1.682 1.00 97.31 100 GLU A C 1
ATOM 770 O O . GLU A 1 100 ? 4.263 2.040 1.071 1.00 97.31 100 GLU A O 1
ATOM 775 N N . GLU A 1 101 ? 2.906 0.299 1.389 1.00 97.25 101 GLU A N 1
ATOM 776 C CA . GLU A 1 101 ? 3.491 -0.496 0.303 1.00 97.25 101 GLU A CA 1
ATOM 777 C C . GLU A 1 101 ? 3.285 0.149 -1.074 1.00 97.25 101 GLU A C 1
ATOM 779 O O . GLU A 1 101 ? 4.199 0.155 -1.906 1.00 97.25 101 GLU A O 1
ATOM 784 N N . MET A 1 102 ? 2.103 0.717 -1.329 1.00 96.62 102 MET A N 1
ATOM 785 C CA . MET A 1 102 ? 1.834 1.448 -2.568 1.00 96.62 102 MET A CA 1
ATOM 786 C C . MET A 1 102 ? 2.682 2.715 -2.680 1.00 96.62 102 MET A C 1
ATOM 788 O O . MET A 1 102 ? 3.217 2.985 -3.756 1.00 96.62 102 MET A O 1
ATOM 792 N N . ARG A 1 103 ? 2.858 3.467 -1.586 1.00 97.12 103 ARG A N 1
ATOM 793 C CA . ARG A 1 103 ? 3.728 4.654 -1.558 1.00 97.12 103 ARG A CA 1
ATOM 794 C C . ARG A 1 103 ? 5.162 4.305 -1.934 1.00 97.12 103 ARG A C 1
ATOM 796 O O . ARG A 1 103 ? 5.702 4.912 -2.853 1.00 97.12 103 ARG A O 1
ATOM 803 N N . LYS A 1 104 ? 5.728 3.252 -1.336 1.00 97.44 104 LYS A N 1
ATOM 804 C CA . LYS A 1 104 ? 7.075 2.761 -1.677 1.00 97.44 104 LYS A CA 1
ATOM 805 C C . LYS A 1 104 ? 7.206 2.375 -3.150 1.00 97.44 104 LYS A C 1
ATOM 807 O O . LYS A 1 104 ? 8.203 2.697 -3.793 1.00 97.44 104 LYS A O 1
ATOM 812 N N . LYS A 1 105 ? 6.192 1.709 -3.715 1.00 97.12 105 LYS A N 1
ATOM 813 C CA . LYS A 1 105 ? 6.170 1.372 -5.150 1.00 97.12 105 LYS A CA 1
ATOM 814 C C . LYS A 1 105 ? 6.144 2.622 -6.031 1.00 97.12 105 LYS A C 1
ATOM 816 O O . LYS A 1 105 ? 6.855 2.662 -7.033 1.00 97.12 105 LYS A O 1
ATOM 821 N N . LEU A 1 106 ? 5.357 3.635 -5.667 1.00 96.19 106 LEU A N 1
ATOM 822 C CA . LEU A 1 106 ? 5.288 4.901 -6.403 1.00 96.19 106 LEU A CA 1
ATOM 823 C C . LEU A 1 106 ? 6.603 5.686 -6.327 1.00 96.19 106 LEU A C 1
ATOM 825 O O . LEU A 1 106 ? 7.041 6.236 -7.337 1.00 96.19 106 LEU A O 1
ATOM 829 N N . GLU A 1 107 ? 7.254 5.715 -5.166 1.00 97.31 107 GLU A N 1
ATOM 830 C CA . GLU A 1 107 ? 8.573 6.336 -4.994 1.00 97.31 107 GLU A CA 1
ATOM 831 C C . GLU A 1 107 ? 9.627 5.667 -5.880 1.00 97.31 107 GLU A C 1
ATOM 833 O O . GLU A 1 107 ? 10.355 6.347 -6.607 1.00 97.31 107 GLU A O 1
ATOM 838 N N . GLU A 1 108 ? 9.653 4.334 -5.900 1.00 96.50 108 GLU A N 1
ATOM 839 C CA . GLU A 1 108 ? 10.557 3.565 -6.753 1.00 96.50 108 GLU A CA 1
ATOM 840 C C . GLU A 1 108 ? 10.284 3.811 -8.246 1.00 96.50 108 GLU A C 1
ATOM 842 O O . GLU A 1 108 ? 11.209 4.050 -9.024 1.00 96.50 108 GLU A O 1
ATOM 847 N N . GLN A 1 109 ? 9.015 3.840 -8.662 1.00 96.44 109 GLN A N 1
ATOM 848 C CA . GLN A 1 109 ? 8.651 4.189 -10.038 1.00 96.44 109 GLN A CA 1
ATOM 849 C C . GLN A 1 109 ? 9.080 5.615 -10.402 1.00 96.44 109 GLN A C 1
ATOM 851 O O . GLN A 1 109 ? 9.599 5.845 -11.496 1.00 96.44 109 GLN A O 1
ATOM 856 N N . SER A 1 110 ? 8.902 6.574 -9.493 1.00 95.25 110 SER A N 1
ATOM 857 C CA . SER A 1 110 ? 9.336 7.959 -9.687 1.00 95.25 110 SER A CA 1
ATOM 858 C C . SER A 1 110 ? 10.854 8.049 -9.873 1.00 95.25 110 SER A C 1
ATOM 860 O O . SER A 1 110 ? 11.328 8.706 -10.808 1.00 95.25 110 SER A O 1
ATOM 862 N N . ARG A 1 111 ? 11.622 7.308 -9.061 1.00 96.31 111 ARG A N 1
ATOM 863 C CA . ARG A 1 111 ? 13.081 7.188 -9.192 1.00 96.31 111 ARG A CA 1
ATOM 864 C C . ARG A 1 111 ? 13.478 6.639 -10.563 1.00 96.31 111 ARG A C 1
ATOM 866 O O . ARG A 1 111 ? 14.263 7.274 -11.269 1.00 96.31 111 ARG A O 1
ATOM 873 N N . GLN A 1 112 ? 12.867 5.535 -10.992 1.00 95.56 112 GLN A N 1
ATOM 874 C CA . GLN A 1 112 ? 13.126 4.927 -12.303 1.00 95.56 112 GLN A CA 1
ATOM 875 C C . GLN A 1 112 ? 12.777 5.863 -13.469 1.00 95.56 112 GLN A C 1
ATOM 877 O O . GLN A 1 112 ? 13.507 5.933 -14.461 1.00 95.56 112 GLN A O 1
ATOM 882 N N . ILE A 1 113 ? 11.676 6.617 -13.372 1.00 96.00 113 ILE A N 1
ATOM 883 C CA . ILE A 1 113 ? 11.315 7.636 -14.368 1.00 96.00 113 ILE A CA 1
ATOM 884 C C . ILE A 1 113 ? 12.382 8.736 -14.414 1.00 96.00 113 ILE A C 1
ATOM 886 O O . ILE A 1 113 ? 12.765 9.172 -15.502 1.00 96.00 113 ILE A O 1
ATOM 890 N N . GLY A 1 114 ? 12.876 9.175 -13.254 1.00 95.88 114 GLY A N 1
ATOM 891 C CA . GLY A 1 114 ? 13.980 10.125 -13.147 1.00 95.88 114 GLY A CA 1
ATOM 892 C C . GLY A 1 114 ? 15.221 9.641 -13.894 1.00 95.88 114 GLY A C 1
ATOM 893 O O . GLY A 1 114 ? 15.703 10.329 -14.797 1.00 95.88 114 GLY A O 1
ATOM 894 N N . GLU A 1 115 ? 15.686 8.431 -13.587 1.00 95.25 115 GLU A N 1
ATOM 895 C CA . GLU A 1 115 ? 16.844 7.789 -14.224 1.00 95.25 115 GLU A CA 1
ATOM 896 C C . GLU A 1 115 ? 16.668 7.667 -15.745 1.00 95.25 115 GLU A C 1
ATOM 898 O O . GLU A 1 115 ? 17.528 8.107 -16.513 1.00 95.25 115 GLU A O 1
ATOM 903 N N . ARG A 1 116 ? 15.505 7.188 -16.206 1.00 95.94 116 ARG A N 1
ATOM 904 C CA . ARG A 1 116 ? 15.182 7.120 -17.641 1.00 95.94 116 ARG A CA 1
ATOM 905 C C . ARG A 1 116 ? 15.241 8.491 -18.309 1.00 95.94 116 ARG A C 1
ATOM 907 O O . ARG A 1 116 ? 15.783 8.611 -19.405 1.00 95.94 116 ARG A O 1
ATOM 914 N N . ARG A 1 117 ? 14.758 9.553 -17.652 1.00 96.19 117 ARG A N 1
ATOM 915 C CA . ARG A 1 117 ? 14.873 10.927 -18.177 1.00 96.19 117 ARG A CA 1
ATOM 916 C C . ARG A 1 117 ? 16.331 11.373 -18.304 1.00 96.19 117 ARG A C 1
ATOM 918 O O . ARG A 1 117 ? 16.642 12.085 -19.258 1.00 96.19 117 ARG A O 1
ATOM 925 N N . HIS A 1 118 ? 17.221 10.982 -17.387 1.00 93.94 118 HIS A N 1
ATOM 926 C CA . HIS A 1 118 ? 18.657 11.263 -17.519 1.00 93.94 118 HIS A CA 1
ATOM 927 C C . HIS A 1 118 ? 19.256 10.566 -18.743 1.00 93.94 118 HIS A C 1
ATOM 929 O O . HIS A 1 118 ? 19.933 11.230 -19.529 1.00 93.94 118 HIS A O 1
ATOM 935 N N . VAL A 1 119 ? 18.935 9.286 -18.957 1.00 96.56 119 VAL A N 1
ATOM 936 C CA . VAL A 1 119 ? 19.378 8.531 -20.141 1.00 96.56 119 VAL A CA 1
ATOM 937 C C . VAL A 1 119 ? 18.852 9.167 -21.428 1.00 96.56 119 VAL A C 1
ATOM 939 O O . VAL A 1 119 ? 19.637 9.465 -22.324 1.00 96.56 119 VAL A O 1
ATOM 942 N N . CYS A 1 120 ? 17.558 9.49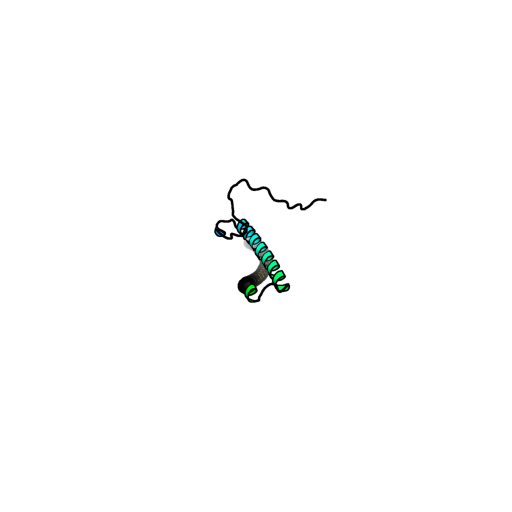0 -21.506 1.00 95.62 120 CYS A N 1
ATOM 943 C CA . CYS A 1 120 ? 16.989 10.151 -22.685 1.00 95.62 120 CYS A CA 1
ATOM 944 C C . CYS A 1 120 ? 17.643 11.513 -22.972 1.00 95.62 120 CYS A C 1
ATOM 946 O O . CYS A 1 120 ? 17.829 11.874 -24.132 1.00 95.62 120 CYS A O 1
ATOM 948 N N . ARG A 1 121 ? 18.014 12.284 -21.939 1.00 97.38 121 ARG A N 1
ATOM 949 C CA . ARG A 1 121 ? 18.766 13.537 -22.123 1.00 97.38 121 ARG A CA 1
ATOM 950 C C . ARG A 1 121 ? 20.168 13.290 -22.673 1.00 97.38 121 ARG A C 1
ATOM 952 O O . ARG A 1 121 ? 20.608 14.057 -23.522 1.00 97.38 121 ARG A O 1
ATOM 959 N N . ALA A 1 122 ? 20.860 12.257 -22.195 1.00 97.00 122 ALA A N 1
ATOM 960 C CA . ALA A 1 122 ? 22.179 11.889 -22.701 1.00 97.00 122 ALA A CA 1
ATOM 961 C C . ALA A 1 122 ? 22.110 11.441 -24.170 1.00 97.00 122 ALA A C 1
ATOM 963 O O . ALA A 1 122 ? 22.889 11.932 -24.982 1.00 97.00 122 ALA A O 1
ATOM 964 N N . MET A 1 123 ? 21.123 10.612 -24.527 1.00 97.19 123 MET A N 1
ATOM 965 C CA . MET A 1 123 ? 20.894 10.180 -25.912 1.00 97.19 123 MET A CA 1
ATOM 966 C C . MET A 1 123 ? 20.663 11.366 -26.850 1.00 97.19 123 MET A C 1
ATOM 968 O O . MET A 1 123 ? 21.339 11.469 -27.862 1.00 97.19 123 MET A O 1
ATOM 972 N N . ARG A 1 124 ? 19.819 12.334 -26.468 1.00 97.75 124 ARG A N 1
ATOM 973 C CA . ARG A 1 124 ? 19.597 13.541 -27.288 1.00 97.75 124 ARG A CA 1
ATOM 974 C C . ARG A 1 124 ? 20.874 14.344 -27.533 1.00 97.75 124 ARG A C 1
ATOM 976 O O . ARG A 1 124 ? 21.038 14.903 -28.608 1.00 97.75 124 ARG A O 1
ATOM 983 N N . LYS A 1 125 ? 21.772 14.429 -26.545 1.00 97.50 125 LYS A N 1
ATOM 984 C CA . LYS A 1 125 ? 23.080 15.080 -26.732 1.00 97.50 125 LYS A CA 1
ATOM 985 C C . LYS A 1 125 ? 23.960 14.287 -27.697 1.00 97.50 125 LYS A C 1
ATOM 987 O O . LYS A 1 125 ? 24.636 14.883 -28.525 1.00 97.50 125 LYS A O 1
ATOM 992 N N . MET A 1 126 ? 23.934 12.960 -27.596 1.00 97.31 126 MET A N 1
ATOM 993 C CA . MET A 1 126 ? 24.662 12.076 -28.502 1.00 97.31 126 MET A CA 1
ATOM 994 C C . MET A 1 126 ? 24.150 12.194 -29.943 1.00 97.31 126 MET A C 1
ATOM 996 O O . MET A 1 126 ? 24.965 12.269 -30.855 1.00 97.31 126 MET A O 1
ATOM 1000 N N . ASP A 1 127 ? 22.834 12.293 -30.147 1.00 98.12 127 ASP A N 1
ATOM 1001 C CA . ASP A 1 127 ? 22.229 12.478 -31.473 1.00 98.12 127 ASP A CA 1
ATOM 1002 C C . ASP A 1 127 ? 22.724 13.763 -32.159 1.00 98.12 127 ASP A C 1
ATOM 1004 O O . ASP A 1 127 ? 23.003 13.750 -33.357 1.00 98.12 127 ASP A O 1
ATOM 1008 N N . VAL A 1 128 ? 22.896 14.854 -31.399 1.00 98.19 128 VAL A N 1
ATOM 1009 C CA . VAL A 1 128 ? 23.467 16.114 -31.911 1.00 98.19 128 VAL A CA 1
ATOM 1010 C C . VAL A 1 128 ? 24.911 15.910 -32.375 1.00 98.19 128 VAL A C 1
ATOM 1012 O O . VAL A 1 128 ? 25.230 16.237 -33.514 1.00 98.19 128 VAL A O 1
ATOM 1015 N N . VAL A 1 129 ? 25.758 15.299 -31.540 1.00 98.25 129 VAL A N 1
ATOM 1016 C CA . VAL A 1 129 ? 27.168 15.025 -31.881 1.00 98.25 129 VAL A CA 1
ATOM 1017 C C . VAL A 1 129 ? 27.282 14.102 -33.098 1.00 98.25 129 VAL A C 1
ATOM 1019 O O . VAL A 1 129 ? 28.121 14.320 -33.968 1.00 98.25 129 VAL A O 1
ATOM 1022 N N . ILE A 1 130 ? 26.420 13.085 -33.202 1.00 97.81 130 ILE A N 1
ATOM 1023 C CA . ILE A 1 130 ? 26.362 12.208 -34.380 1.00 97.81 130 ILE A CA 1
ATOM 1024 C C . ILE A 1 130 ? 26.010 13.016 -35.635 1.00 97.81 130 ILE A C 1
ATOM 1026 O O . ILE A 1 130 ? 26.600 12.779 -36.688 1.00 97.81 130 ILE A O 1
ATOM 1030 N N . GLY A 1 131 ? 25.068 13.958 -35.541 1.00 98.31 131 GLY A N 1
ATOM 1031 C CA . GLY A 1 131 ? 24.714 14.852 -36.644 1.00 98.31 131 GLY A CA 1
ATOM 1032 C C . GLY A 1 131 ? 25.887 15.721 -37.108 1.00 98.31 131 GLY A C 1
ATOM 1033 O O . GLY A 1 131 ? 26.169 15.779 -38.302 1.00 98.31 131 GLY A O 1
ATOM 1034 N N . GLU A 1 132 ? 26.611 16.334 -36.171 1.00 98.00 132 GLU A N 1
ATOM 1035 C CA . GLU A 1 132 ? 27.795 17.162 -36.455 1.00 98.00 132 GLU A CA 1
ATOM 1036 C C . GLU A 1 132 ? 28.930 16.352 -37.102 1.00 98.00 132 GLU A C 1
ATOM 1038 O O . GLU A 1 132 ? 29.555 16.798 -38.070 1.00 98.00 132 GLU A O 1
ATOM 1043 N N . LEU A 1 133 ? 29.169 15.133 -36.607 1.00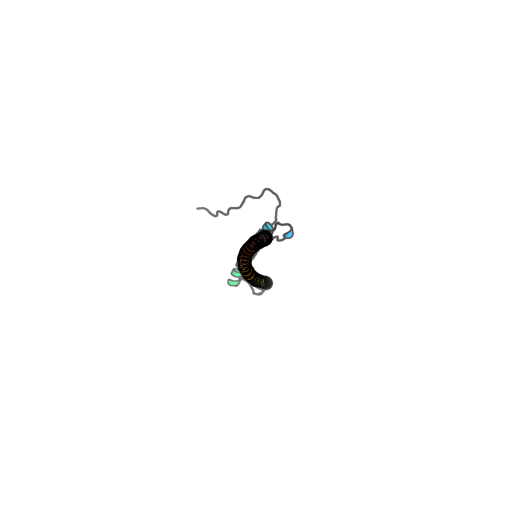 97.56 133 LEU A N 1
ATOM 1044 C CA . LEU A 1 133 ? 30.160 14.219 -37.174 1.00 97.56 133 LEU A CA 1
ATOM 1045 C C . LEU A 1 133 ? 29.788 13.798 -38.596 1.00 97.56 133 LEU A C 1
ATOM 1047 O O . LEU A 1 133 ? 30.655 13.796 -39.465 1.00 97.56 133 LEU A O 1
ATOM 1051 N N . LYS A 1 134 ? 28.514 13.482 -38.858 1.00 98.12 134 LYS A N 1
ATOM 1052 C CA . LYS A 1 134 ? 28.041 13.156 -40.212 1.00 98.12 134 LYS A CA 1
ATOM 1053 C C . LYS A 1 134 ? 28.256 14.315 -41.180 1.00 98.12 134 LYS A C 1
ATOM 1055 O O . LYS A 1 134 ? 28.814 14.096 -42.247 1.00 98.12 134 LYS A O 1
ATOM 1060 N N . ALA A 1 135 ? 27.902 15.536 -40.780 1.00 98.00 135 ALA A N 1
ATOM 1061 C CA . ALA A 1 135 ? 28.136 16.722 -41.603 1.00 98.00 135 ALA A CA 1
ATOM 1062 C C . ALA A 1 135 ? 29.634 16.936 -41.890 1.00 98.00 135 ALA A C 1
ATOM 1064 O O . ALA A 1 135 ? 30.019 17.244 -43.013 1.00 98.00 135 ALA A O 1
ATOM 1065 N N . SER A 1 136 ? 30.495 16.717 -40.891 1.00 97.62 136 SER A N 1
ATOM 1066 C CA . SER A 1 136 ? 31.952 16.798 -41.064 1.00 97.62 136 SER A CA 1
ATOM 1067 C C . SER A 1 136 ? 32.481 15.744 -42.043 1.00 97.62 136 SER A C 1
ATOM 1069 O O . SER A 1 136 ? 33.342 16.046 -42.866 1.00 97.62 136 SER A O 1
ATOM 1071 N N . VAL A 1 137 ? 31.955 14.517 -41.977 1.00 98.00 137 VAL A N 1
ATOM 1072 C CA . VAL A 1 137 ? 32.299 13.436 -42.912 1.00 98.00 137 VAL A CA 1
ATOM 1073 C C . VAL A 1 137 ? 31.869 13.789 -44.333 1.00 98.00 137 VAL A C 1
ATOM 1075 O O . VAL A 1 137 ? 32.686 13.666 -45.238 1.00 98.00 137 VAL A O 1
ATOM 1078 N N . GLU A 1 138 ? 30.649 14.294 -44.532 1.00 97.75 138 GLU A N 1
ATOM 1079 C CA . GLU A 1 138 ? 30.167 14.717 -45.855 1.00 97.75 138 GLU A CA 1
ATOM 1080 C C . GLU A 1 138 ? 31.077 15.793 -46.470 1.00 97.75 138 GLU A C 1
ATOM 1082 O O . GLU A 1 138 ? 31.454 15.691 -47.637 1.00 97.75 138 GLU A O 1
ATOM 1087 N N . VAL A 1 139 ? 31.506 16.790 -45.685 1.00 97.94 139 VAL A N 1
ATOM 1088 C CA . VAL A 1 139 ? 32.461 17.812 -46.150 1.00 97.94 139 VAL A CA 1
ATOM 1089 C C . VAL A 1 139 ? 33.778 17.169 -46.591 1.00 97.94 139 VAL A C 1
ATOM 1091 O O . VAL A 1 139 ? 34.225 17.407 -47.714 1.00 97.94 139 VAL A O 1
ATOM 1094 N N . LEU A 1 140 ? 34.369 16.307 -45.761 1.00 97.56 140 LEU A N 1
ATOM 1095 C CA . LEU A 1 140 ? 35.622 15.619 -46.091 1.00 97.56 140 LEU A CA 1
ATOM 1096 C C . LEU A 1 140 ? 35.489 14.726 -47.332 1.00 97.56 140 LEU A C 1
ATOM 1098 O O . LEU A 1 140 ? 36.400 14.683 -48.157 1.00 97.56 140 LEU A O 1
ATOM 1102 N N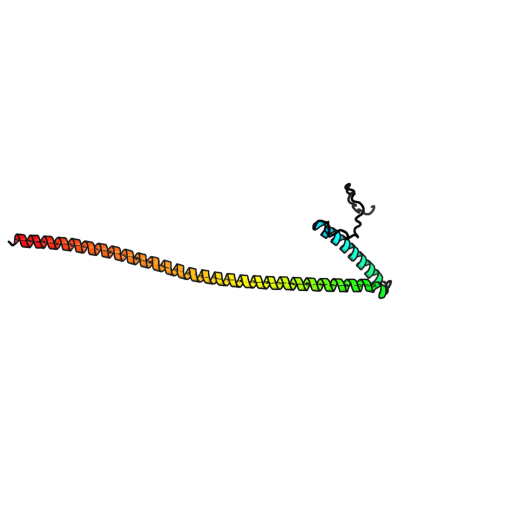 . GLU A 1 141 ? 34.358 14.043 -47.511 1.00 97.50 141 GLU A N 1
ATOM 1103 C CA . GLU A 1 141 ? 34.081 13.248 -48.711 1.00 97.50 141 GLU A CA 1
ATOM 1104 C C . GLU A 1 141 ? 34.043 14.122 -49.973 1.00 97.50 141 GLU A C 1
ATOM 1106 O O . GLU A 1 141 ? 34.611 13.743 -51.003 1.00 97.50 141 GLU A O 1
ATOM 1111 N N . THR A 1 142 ? 33.443 15.318 -49.903 1.00 97.69 142 THR A N 1
ATOM 1112 C CA . THR A 1 142 ? 33.464 16.259 -51.036 1.00 97.69 142 THR A CA 1
ATOM 1113 C C . THR A 1 142 ? 34.866 16.786 -51.345 1.00 97.69 142 THR A C 1
ATOM 1115 O O . THR A 1 142 ? 35.230 16.896 -52.518 1.00 97.69 142 THR A O 1
ATOM 1118 N N . GLU A 1 143 ? 35.681 17.060 -50.323 1.00 96.69 143 GLU A N 1
ATOM 1119 C CA . GLU A 1 143 ? 37.069 17.495 -50.497 1.00 96.69 143 GLU A CA 1
ATOM 1120 C C . GLU A 1 143 ? 37.936 16.394 -51.114 1.00 96.69 143 GLU A C 1
ATOM 1122 O O . GLU A 1 143 ? 38.672 16.658 -52.066 1.00 96.69 143 GLU A O 1
ATOM 1127 N N . ILE A 1 144 ? 37.806 15.151 -50.635 1.00 96.62 144 ILE A N 1
ATOM 1128 C CA . ILE A 1 144 ? 38.504 13.988 -51.199 1.00 96.62 144 ILE A CA 1
ATOM 1129 C C . ILE A 1 144 ? 38.146 13.824 -52.674 1.00 96.62 144 ILE A C 1
ATOM 1131 O O . ILE A 1 144 ? 39.041 13.641 -53.500 1.00 96.62 144 ILE A O 1
ATOM 1135 N N . LYS A 1 145 ? 36.858 13.922 -53.021 1.00 96.88 145 LYS A N 1
ATOM 1136 C CA . LYS A 1 145 ? 36.409 13.814 -54.411 1.00 96.88 145 LYS A CA 1
ATOM 1137 C C . LYS A 1 145 ? 37.024 14.904 -55.289 1.00 96.88 145 LYS A C 1
ATOM 1139 O O . LYS A 1 145 ? 37.580 14.596 -56.337 1.00 96.88 145 LYS A O 1
ATOM 1144 N N . LYS A 1 146 ? 37.019 16.156 -54.824 1.00 96.50 146 LYS A N 1
ATOM 1145 C CA . LYS A 1 146 ? 37.664 17.270 -55.531 1.00 96.50 146 LYS A CA 1
ATOM 1146 C C . LYS A 1 146 ? 39.161 17.020 -55.744 1.00 96.50 146 LYS A C 1
ATOM 1148 O O . LYS A 1 146 ? 39.658 17.194 -56.849 1.00 96.50 146 LYS A O 1
ATOM 1153 N N . MET A 1 147 ? 39.877 16.566 -54.713 1.00 95.19 147 MET A N 1
ATOM 1154 C CA . MET A 1 147 ? 41.304 16.240 -54.830 1.00 95.19 147 MET A CA 1
ATOM 1155 C C . MET A 1 147 ? 41.565 15.092 -55.815 1.00 95.19 147 MET A C 1
ATOM 1157 O O . MET A 1 147 ? 42.591 15.088 -56.497 1.00 95.19 147 MET A O 1
ATOM 1161 N N . GLN A 1 148 ? 40.662 14.111 -55.898 1.00 95.25 148 GLN A N 1
ATOM 1162 C CA . GLN A 1 148 ? 40.746 13.023 -56.874 1.00 95.25 148 GLN A CA 1
ATOM 1163 C C . GLN A 1 148 ? 40.539 13.526 -58.310 1.00 95.25 148 GLN A C 1
ATOM 1165 O O . GLN A 1 148 ? 41.318 13.149 -59.187 1.00 95.25 148 GLN A O 1
ATOM 1170 N N . ASP A 1 149 ? 39.564 14.409 -58.535 1.00 94.81 149 ASP A N 1
ATOM 1171 C CA . ASP A 1 149 ? 39.304 15.034 -59.840 1.00 94.81 149 ASP A CA 1
ATOM 1172 C C . ASP A 1 149 ? 40.487 15.922 -60.285 1.00 94.81 149 ASP A C 1
ATOM 1174 O O . ASP A 1 149 ? 40.972 15.818 -61.419 1.00 94.81 149 ASP A O 1
ATOM 1178 N N . ASP A 1 150 ? 41.024 16.733 -59.366 1.00 94.38 150 ASP A N 1
ATOM 1179 C CA . ASP A 1 150 ? 42.217 17.555 -59.599 1.00 94.38 150 ASP A CA 1
ATOM 1180 C C . ASP A 1 150 ? 43.420 16.666 -59.954 1.00 94.38 150 ASP A C 1
ATOM 1182 O O . ASP A 1 150 ? 44.121 16.916 -60.937 1.00 94.38 150 ASP A O 1
ATOM 1186 N N . ARG A 1 151 ? 43.645 15.576 -59.205 1.00 93.12 151 ARG A N 1
ATOM 1187 C CA . ARG A 1 151 ? 44.714 14.605 -59.491 1.00 93.12 151 ARG A CA 1
ATOM 1188 C C . ARG A 1 151 ? 44.556 13.974 -60.875 1.00 93.12 151 ARG A C 1
ATOM 1190 O O . ARG A 1 151 ? 45.555 13.852 -61.580 1.00 93.12 151 ARG A O 1
ATOM 1197 N N . GLY A 1 152 ? 43.342 13.583 -61.265 1.00 93.19 152 GLY A N 1
ATOM 1198 C CA . GLY A 1 152 ? 43.067 13.051 -62.604 1.00 93.19 152 GLY A CA 1
ATOM 1199 C C . GLY A 1 152 ? 43.420 14.055 -63.705 1.00 93.19 152 GLY A C 1
ATOM 1200 O O . GLY A 1 152 ? 44.060 13.701 -64.693 1.00 93.19 152 GL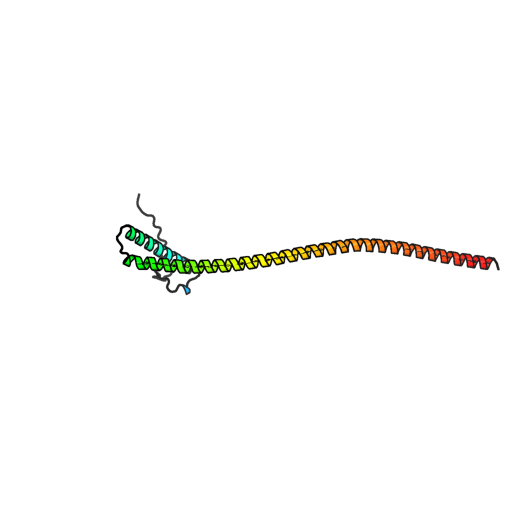Y A O 1
ATOM 1201 N N . THR A 1 153 ? 43.103 15.331 -63.483 1.00 92.94 153 THR A N 1
ATOM 1202 C CA . THR A 1 153 ? 43.456 16.430 -64.394 1.00 92.94 153 THR A CA 1
ATOM 1203 C C . THR A 1 153 ? 44.973 16.607 -64.520 1.00 92.94 153 THR A C 1
ATOM 1205 O O . THR A 1 153 ? 45.490 16.727 -65.631 1.00 92.94 153 THR A O 1
ATOM 1208 N N . TRP A 1 154 ? 45.710 16.566 -63.403 1.00 90.88 154 TRP A N 1
ATOM 1209 C CA . TRP A 1 154 ? 47.175 16.658 -63.407 1.00 90.88 154 TRP A CA 1
ATOM 1210 C C . TRP A 1 154 ? 47.854 15.488 -64.124 1.00 90.88 154 TRP A C 1
ATOM 1212 O O . TRP A 1 154 ? 48.876 15.696 -64.777 1.00 90.88 154 TRP A O 1
ATOM 1222 N N . VAL A 1 155 ? 47.302 14.275 -64.020 1.00 93.69 155 VAL A N 1
ATOM 1223 C CA . VAL A 1 155 ? 47.806 13.104 -64.754 1.00 93.69 155 VAL A CA 1
ATOM 1224 C C . VAL A 1 155 ? 47.634 13.300 -66.262 1.00 93.69 155 VAL A C 1
ATOM 1226 O O . VAL A 1 155 ? 48.613 13.162 -66.987 1.00 93.69 155 VAL A O 1
ATOM 1229 N N . MET A 1 156 ? 46.455 13.732 -66.727 1.00 91.06 156 MET A N 1
ATOM 1230 C CA . MET A 1 156 ? 46.224 14.010 -68.156 1.00 91.06 156 MET A CA 1
ATOM 1231 C C . MET A 1 156 ? 47.120 15.132 -68.699 1.00 91.06 156 MET A C 1
ATOM 1233 O O . MET A 1 156 ? 47.618 15.047 -69.819 1.00 91.06 156 MET A O 1
ATOM 1237 N N . LEU A 1 157 ? 47.334 16.199 -67.919 1.00 90.56 157 LEU A N 1
ATOM 1238 C CA . LEU A 1 157 ? 48.240 17.284 -68.311 1.00 90.56 157 LEU A CA 1
ATOM 1239 C C . LEU A 1 157 ? 49.685 16.798 -68.437 1.00 90.56 157 LEU A C 1
ATOM 1241 O O . LEU A 1 157 ? 50.369 17.200 -69.374 1.00 90.56 157 LEU A O 1
ATOM 1245 N N . ARG A 1 158 ? 50.134 15.931 -67.522 1.00 91.81 158 ARG A N 1
ATOM 1246 C CA . ARG A 1 158 ? 51.464 15.320 -67.588 1.00 91.81 158 ARG A CA 1
ATOM 1247 C C . ARG A 1 158 ? 51.611 14.441 -68.828 1.00 91.81 158 ARG A C 1
ATOM 1249 O O . ARG A 1 158 ? 52.554 14.643 -69.574 1.00 91.81 158 ARG A O 1
ATOM 1256 N N . GLU A 1 159 ? 50.651 13.554 -69.088 1.00 89.44 159 GLU A N 1
ATOM 1257 C CA . GLU A 1 159 ? 50.653 12.706 -70.291 1.00 89.44 159 GLU A CA 1
ATOM 1258 C C . GLU A 1 159 ? 50.683 13.536 -71.583 1.00 89.44 159 GLU A C 1
ATOM 1260 O O . GLU A 1 159 ? 51.365 13.169 -72.534 1.00 89.44 159 GLU A O 1
ATOM 1265 N N . ARG A 1 160 ? 49.986 14.682 -71.625 1.00 89.56 160 ARG A N 1
ATOM 1266 C CA . ARG A 1 160 ? 50.025 15.583 -72.786 1.00 89.56 160 ARG A CA 1
ATOM 1267 C C . ARG A 1 160 ? 51.393 16.241 -72.977 1.00 89.56 160 ARG A C 1
ATOM 1269 O O . ARG A 1 160 ? 51.843 16.330 -74.110 1.00 89.56 160 ARG A O 1
ATOM 1276 N N . ILE A 1 161 ? 52.038 16.687 -71.898 1.00 89.75 161 ILE A N 1
ATOM 1277 C CA . ILE A 1 161 ? 53.395 17.256 -71.959 1.00 89.75 161 ILE A CA 1
ATOM 1278 C C . ILE A 1 161 ? 54.388 16.188 -72.434 1.00 89.75 161 ILE A C 1
ATOM 1280 O O . ILE A 1 161 ? 55.150 16.444 -73.358 1.00 89.75 161 ILE A O 1
ATOM 1284 N N . ASP A 1 162 ? 54.308 14.972 -71.886 1.00 88.00 162 ASP A N 1
ATOM 1285 C CA . ASP A 1 162 ? 55.179 13.855 -72.276 1.00 88.00 162 ASP A CA 1
ATOM 1286 C C . ASP A 1 162 ? 55.007 13.467 -73.765 1.00 88.00 162 ASP A C 1
ATOM 1288 O O . ASP A 1 162 ? 55.948 12.975 -74.386 1.00 88.00 162 ASP A O 1
ATOM 1292 N N . LEU A 1 163 ? 53.817 13.683 -74.348 1.00 87.25 163 LEU A N 1
ATOM 1293 C CA . LEU A 1 163 ? 53.544 13.493 -75.781 1.00 87.25 163 LEU A CA 1
ATOM 1294 C C . LEU A 1 163 ? 54.025 14.660 -76.657 1.00 87.25 163 LEU A C 1
ATOM 1296 O O . LEU A 1 163 ? 54.369 14.434 -77.812 1.00 87.25 163 LEU A O 1
ATOM 1300 N N . GLU A 1 164 ? 54.016 15.894 -76.146 1.00 84.38 164 GLU A N 1
ATOM 1301 C CA . GLU A 1 164 ? 54.517 17.081 -76.860 1.00 84.38 164 GLU A CA 1
ATOM 1302 C C . GLU A 1 164 ? 56.058 17.152 -76.873 1.00 84.38 164 GLU A C 1
ATOM 1304 O O . GLU A 1 164 ? 56.629 17.840 -77.718 1.00 84.38 164 GLU A O 1
ATOM 1309 N N . GLU A 1 165 ? 56.731 16.438 -75.964 1.00 79.88 165 GLU A N 1
ATOM 1310 C CA . GLU A 1 165 ? 58.197 16.353 -75.875 1.00 79.88 165 GLU A CA 1
ATOM 1311 C C . GLU A 1 165 ? 58.832 15.212 -76.712 1.00 79.88 165 GLU A C 1
ATOM 1313 O O . GLU A 1 165 ? 60.062 15.111 -76.745 1.00 79.88 165 GLU A O 1
ATOM 1318 N N . GLN A 1 166 ? 58.039 14.373 -77.401 1.00 66.94 166 GLN A N 1
ATOM 1319 C CA . GLN A 1 166 ? 58.507 13.301 -78.311 1.00 66.94 166 GLN A CA 1
ATOM 1320 C C . GLN A 1 166 ? 58.523 13.727 -79.783 1.00 66.94 166 GLN A C 1
ATOM 1322 O O . GLN A 1 166 ? 59.482 13.323 -80.484 1.00 66.94 166 GLN A O 1
#

Sequence (166 aa):
MDESGIHRPPPNPNGNGMYGALSLTGLDEFSPQEKAQRVAAVANDITASIIYVAKHAEAGNLTSEQLKPIHNLIDMVNVVGREHNRRLERELAEQDRQVEEMRKKLEEQSRQIGERRHVCRAMRKMDVVIGELKASVEVLETEIKKMQDDRGTWVMLRERIDLEEQ

pLDDT: mean 86.42, std 16.51, range [32.41, 98.31]

Organism: Paracoccidioides lutzii (strain ATCC MYA-826 / Pb01) (NCBI:txid502779)